Protein AF-A0A7S2SDA4-F1 (afdb_monomer_lite)

Radius of gyration: 23.05 Å; chains: 1; bounding box: 50×41×56 Å

Secondary structure (DSSP, 8-state):
-PPPHHHHHHHHHH-GGGG-TT---------TT-----HHHHHHHHHHHHHHHH------S--EEEEEE-TTSS-EEEEEETTS-EE---S------HHHHHHHHHHTTT-------EEEEEEEEE-S-GGGS-SS-EEETTTTEEEEEETTEEEEEEEEEEPPP---

Organism: NCBI:txid1034831

Structure (mmCIF, N/CA/C/O backbone):
data_AF-A0A7S2SDA4-F1
#
_entry.id   AF-A0A7S2SDA4-F1
#
loop_
_atom_site.group_PDB
_atom_site.id
_atom_site.type_symbol
_atom_site.label_atom_id
_atom_site.label_alt_id
_atom_site.label_comp_id
_atom_site.label_asym_id
_atom_site.label_entity_id
_atom_site.label_seq_id
_atom_site.pdbx_PDB_ins_code
_atom_site.Cartn_x
_atom_site.Cartn_y
_atom_site.Cartn_z
_atom_site.occupancy
_atom_site.B_iso_or_equiv
_atom_site.auth_seq_id
_atom_site.auth_comp_id
_atom_site.auth_asym_id
_atom_site.auth_atom_id
_atom_site.pdbx_PDB_model_num
ATOM 1 N N . GLN A 1 1 ? 22.922 -24.092 -13.585 1.00 48.91 1 GLN A N 1
ATOM 2 C CA . GLN A 1 1 ? 22.654 -24.362 -15.018 1.00 48.91 1 GLN A CA 1
ATOM 3 C C . GLN A 1 1 ? 23.006 -23.135 -15.857 1.00 48.91 1 GLN A C 1
ATOM 5 O O . GLN A 1 1 ? 22.884 -22.021 -15.361 1.00 48.91 1 GLN A O 1
ATOM 10 N N . LYS A 1 2 ? 23.527 -23.289 -17.079 1.00 51.72 2 LYS A N 1
ATOM 11 C CA . LYS A 1 2 ? 23.510 -22.207 -18.087 1.00 51.72 2 LYS A CA 1
ATOM 12 C C . LYS A 1 2 ? 22.110 -22.230 -18.718 1.00 51.72 2 LYS A C 1
ATOM 14 O O . LYS A 1 2 ? 21.647 -23.337 -18.982 1.00 51.72 2 LYS A O 1
ATOM 19 N N . ALA A 1 3 ? 21.435 -21.090 -18.887 1.00 62.09 3 ALA A N 1
ATOM 20 C CA . ALA A 1 3 ? 20.255 -21.065 -19.755 1.00 62.09 3 ALA A CA 1
ATOM 21 C C . ALA A 1 3 ? 20.654 -21.474 -21.172 1.00 62.09 3 ALA A C 1
ATOM 23 O O . ALA A 1 3 ? 21.810 -21.288 -21.564 1.00 62.09 3 ALA A O 1
ATOM 24 N N . SER A 1 4 ? 19.703 -22.041 -21.911 1.00 73.44 4 SER A N 1
ATOM 25 C CA . SER A 1 4 ? 19.867 -22.215 -23.350 1.00 73.44 4 SER A CA 1
ATOM 26 C C . SER A 1 4 ? 19.868 -20.850 -24.038 1.00 73.44 4 SER A C 1
ATOM 28 O O . SER A 1 4 ? 19.226 -19.909 -23.563 1.00 73.44 4 SER A O 1
ATOM 30 N N . ASP A 1 5 ? 20.565 -20.751 -25.169 1.00 76.81 5 ASP A N 1
ATOM 31 C CA . ASP A 1 5 ? 20.613 -19.525 -25.974 1.00 76.81 5 ASP A CA 1
ATOM 32 C C . ASP A 1 5 ? 19.195 -19.045 -26.361 1.00 76.81 5 ASP A C 1
ATOM 34 O O . ASP A 1 5 ? 18.926 -17.845 -26.372 1.00 76.81 5 ASP A O 1
ATOM 38 N N . ASP A 1 6 ? 18.243 -19.973 -26.527 1.00 80.88 6 ASP A N 1
ATOM 39 C CA . ASP A 1 6 ? 16.826 -19.681 -26.791 1.00 80.88 6 ASP A CA 1
ATOM 40 C C . ASP A 1 6 ? 16.141 -18.877 -25.669 1.00 80.88 6 ASP A C 1
ATOM 42 O O . ASP A 1 6 ? 15.309 -18.008 -25.933 1.00 80.88 6 ASP A O 1
ATOM 46 N N . GLN A 1 7 ? 16.475 -19.145 -24.401 1.00 81.06 7 GLN A N 1
ATOM 47 C CA . GLN A 1 7 ? 15.888 -18.430 -23.259 1.00 81.06 7 GLN A CA 1
ATOM 48 C C . GLN A 1 7 ? 16.435 -17.005 -23.137 1.00 81.06 7 GLN A C 1
ATOM 50 O O . GLN A 1 7 ? 15.707 -16.099 -22.733 1.00 81.06 7 GLN A O 1
ATOM 55 N N . VAL A 1 8 ? 17.708 -16.805 -23.487 1.00 85.00 8 VAL A N 1
ATOM 56 C CA . VAL A 1 8 ? 18.330 -15.475 -23.534 1.00 85.00 8 VAL A CA 1
ATOM 57 C C . VAL A 1 8 ? 17.717 -14.660 -24.668 1.00 85.00 8 VAL A C 1
ATOM 59 O O . VAL A 1 8 ? 17.283 -13.535 -24.432 1.00 85.00 8 VAL A O 1
ATOM 62 N N . GLN A 1 9 ? 17.574 -15.253 -25.856 1.00 87.38 9 GLN A N 1
ATOM 63 C CA . GLN A 1 9 ? 16.947 -14.585 -26.995 1.00 87.38 9 GLN A CA 1
ATOM 64 C C . GLN A 1 9 ? 15.504 -14.163 -26.687 1.00 87.38 9 GLN A C 1
ATOM 66 O O . GLN A 1 9 ? 15.113 -13.032 -26.969 1.00 87.38 9 GLN A O 1
ATOM 71 N N . LEU A 1 10 ? 14.722 -15.035 -26.042 1.00 87.50 10 LEU A N 1
ATOM 72 C CA . LEU A 1 10 ? 13.356 -14.703 -25.637 1.00 87.50 10 LEU A CA 1
ATOM 73 C C . LEU A 1 10 ? 13.315 -13.519 -24.658 1.00 87.50 10 LEU A C 1
ATOM 75 O O . LEU A 1 10 ? 12.439 -12.662 -24.771 1.00 87.50 10 LEU A O 1
ATOM 79 N N . ALA A 1 11 ? 14.251 -13.458 -23.708 1.00 89.00 11 ALA A N 1
ATOM 80 C CA . ALA A 1 11 ? 14.350 -12.348 -22.764 1.00 89.00 11 ALA A CA 1
ATOM 81 C C . ALA A 1 11 ? 14.687 -11.028 -23.474 1.00 89.00 11 ALA A C 1
ATOM 83 O O . ALA A 1 11 ? 14.035 -10.016 -23.232 1.00 89.00 11 ALA A O 1
ATOM 84 N N . GLU A 1 12 ? 15.651 -11.052 -24.392 1.00 90.25 12 GLU A N 1
ATOM 85 C CA . GLU A 1 12 ? 16.049 -9.901 -25.208 1.00 90.25 12 GLU A CA 1
ATOM 86 C C . GLU A 1 12 ? 14.935 -9.397 -26.135 1.00 90.25 12 GLU A C 1
ATOM 88 O O . GLU A 1 12 ? 14.829 -8.198 -26.399 1.00 90.25 12 GLU A O 1
ATOM 93 N N . ASP A 1 13 ? 14.089 -10.296 -26.635 1.00 90.75 13 ASP A N 1
ATOM 94 C CA . ASP A 1 13 ? 12.940 -9.931 -27.463 1.00 90.75 13 ASP A CA 1
ATOM 95 C C . ASP A 1 13 ? 11.823 -9.275 -26.646 1.00 90.75 13 ASP A C 1
ATOM 97 O O . ASP A 1 13 ? 11.108 -8.411 -27.158 1.00 90.75 13 ASP A O 1
ATOM 101 N N . LYS A 1 14 ? 11.679 -9.657 -25.371 1.00 90.25 14 LYS A N 1
ATOM 102 C CA . LYS A 1 14 ? 10.730 -9.039 -24.433 1.00 90.25 14 LYS A CA 1
ATOM 103 C C . LYS A 1 14 ? 11.242 -7.733 -23.845 1.00 90.25 14 LYS A C 1
ATOM 105 O O . LYS A 1 14 ? 10.442 -6.830 -23.611 1.00 90.25 14 LYS A O 1
ATOM 110 N N . GLU A 1 15 ? 12.545 -7.635 -23.626 1.00 91.12 15 GLU A N 1
ATOM 111 C CA . GLU A 1 15 ? 13.201 -6.456 -23.086 1.00 91.12 15 GLU A CA 1
ATOM 112 C C . GLU A 1 15 ? 14.488 -6.148 -23.875 1.00 91.12 15 GLU A C 1
ATOM 114 O O . GLU A 1 15 ? 15.566 -6.663 -23.557 1.00 91.12 15 GLU A O 1
ATOM 119 N N . PRO A 1 16 ? 14.409 -5.270 -24.894 1.00 89.81 16 PRO A N 1
ATOM 120 C CA . PRO A 1 16 ? 15.533 -4.974 -25.778 1.00 89.81 16 PRO A CA 1
ATOM 121 C C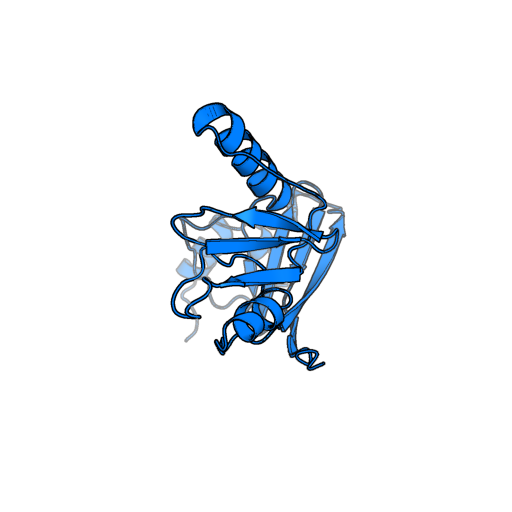 . PRO A 1 16 ? 16.781 -4.432 -25.080 1.00 89.81 16 PRO A C 1
ATOM 123 O O . PRO A 1 16 ? 17.876 -4.589 -25.622 1.00 89.81 16 PRO A O 1
ATOM 126 N N . VAL A 1 17 ? 16.656 -3.808 -23.898 1.00 88.81 17 VAL A N 1
ATOM 127 C CA . VAL A 1 17 ? 17.835 -3.305 -23.170 1.00 88.81 17 VAL A CA 1
ATOM 128 C C . VAL A 1 17 ? 18.751 -4.427 -22.678 1.00 88.81 17 VAL A C 1
ATOM 130 O O . VAL A 1 17 ? 19.921 -4.171 -22.406 1.00 88.81 17 VAL A O 1
ATOM 133 N N . LEU A 1 18 ? 18.261 -5.671 -22.616 1.00 89.44 18 LEU A N 1
ATOM 134 C CA . LEU A 1 18 ? 19.064 -6.838 -22.246 1.00 89.44 18 LEU A CA 1
ATOM 135 C C . LEU A 1 18 ? 20.042 -7.277 -23.345 1.00 89.44 18 LEU A C 1
ATOM 137 O O . LEU A 1 18 ? 20.986 -7.997 -23.042 1.00 89.44 18 LEU A O 1
ATOM 141 N N . ARG A 1 19 ? 19.875 -6.794 -24.587 1.00 87.88 19 ARG A N 1
ATOM 142 C CA . ARG A 1 19 ? 20.813 -7.043 -25.700 1.00 87.88 19 ARG A CA 1
ATOM 143 C C . ARG A 1 19 ? 22.157 -6.334 -25.528 1.00 87.88 19 ARG A C 1
ATOM 145 O O . ARG A 1 19 ? 23.085 -6.571 -26.307 1.00 87.88 19 ARG A O 1
ATOM 152 N N . ASP A 1 20 ? 22.261 -5.407 -24.572 1.00 82.38 20 ASP A N 1
ATOM 153 C CA . ASP A 1 20 ? 23.528 -4.754 -24.258 1.00 82.38 20 ASP A CA 1
ATOM 154 C C . ASP A 1 20 ? 24.532 -5.814 -23.788 1.00 82.38 20 ASP A C 1
ATOM 156 O O . ASP A 1 20 ? 24.403 -6.390 -22.712 1.00 82.38 20 ASP A O 1
ATOM 160 N N . ARG A 1 21 ? 25.561 -6.056 -24.605 1.00 69.31 21 ARG A N 1
ATOM 161 C CA . ARG A 1 21 ? 26.562 -7.109 -24.381 1.00 69.31 21 ARG A CA 1
ATOM 162 C C . ARG A 1 21 ? 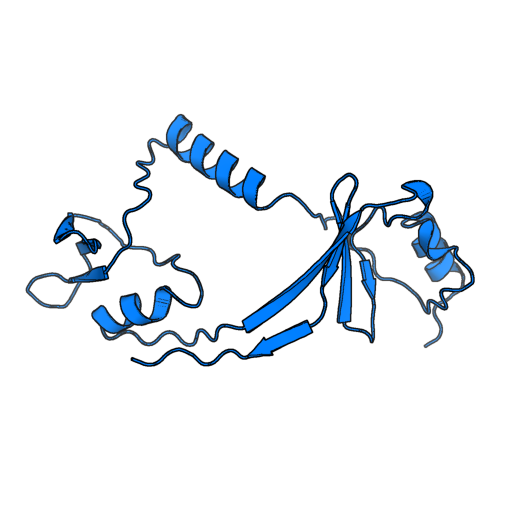27.408 -6.903 -23.125 1.00 69.31 21 ARG A C 1
ATOM 164 O O . ARG A 1 21 ? 28.167 -7.798 -22.762 1.00 69.31 21 ARG A O 1
ATOM 171 N N . GLN A 1 22 ? 27.317 -5.745 -22.469 1.00 79.00 22 GLN A N 1
ATOM 172 C CA . GLN A 1 22 ? 27.917 -5.545 -21.148 1.00 79.00 22 GLN A CA 1
ATOM 173 C C . GLN A 1 22 ? 27.149 -6.295 -20.045 1.00 79.00 22 GLN A C 1
ATOM 175 O O . GLN A 1 22 ? 27.717 -6.589 -18.990 1.00 79.00 22 GLN A O 1
ATOM 180 N N . LEU A 1 23 ? 25.880 -6.638 -20.285 1.00 76.56 23 LEU A N 1
ATOM 181 C CA . LEU A 1 23 ? 25.036 -7.408 -19.381 1.00 76.56 23 LEU A CA 1
ATOM 182 C C . LEU A 1 23 ? 25.222 -8.906 -19.648 1.00 76.56 23 LEU A C 1
ATOM 184 O O . LEU A 1 23 ? 24.796 -9.446 -20.663 1.00 76.56 23 LEU A O 1
ATOM 188 N N . HIS A 1 24 ? 25.846 -9.607 -18.705 1.00 81.62 24 HIS A N 1
ATOM 189 C CA . HIS A 1 24 ? 25.993 -11.060 -18.775 1.00 81.62 24 HIS A CA 1
ATOM 190 C C . HIS A 1 24 ? 24.806 -11.742 -18.091 1.00 81.62 24 HIS A C 1
ATOM 192 O O . HIS A 1 24 ? 24.902 -12.146 -16.929 1.00 81.62 24 HIS A O 1
ATOM 198 N N . ILE A 1 25 ? 23.679 -11.870 -18.794 1.00 85.69 25 ILE A N 1
ATOM 199 C CA . ILE A 1 25 ? 22.515 -12.583 -18.257 1.00 85.69 25 ILE A CA 1
ATOM 200 C C . ILE A 1 25 ? 22.647 -14.092 -18.457 1.00 85.69 25 ILE A C 1
ATOM 202 O O . ILE A 1 25 ? 23.247 -14.586 -19.411 1.00 85.69 25 ILE A O 1
ATOM 206 N N . ARG A 1 26 ? 22.079 -14.848 -17.519 1.00 87.56 26 ARG A N 1
ATOM 207 C CA . ARG A 1 26 ? 22.072 -16.316 -17.539 1.00 87.56 26 ARG A CA 1
ATOM 208 C C . ARG A 1 26 ? 20.699 -16.892 -17.838 1.00 87.56 26 ARG A C 1
ATOM 210 O O . ARG A 1 26 ? 20.561 -18.095 -17.675 1.00 87.56 26 ARG A O 1
ATOM 217 N N . GLY A 1 27 ? 19.741 -16.053 -18.225 1.00 87.75 27 GLY A N 1
ATOM 218 C CA . GLY A 1 27 ? 18.317 -16.343 -18.374 1.00 87.75 27 GLY A CA 1
ATOM 219 C C . GLY A 1 27 ? 17.470 -15.234 -17.741 1.00 87.75 27 GLY A C 1
ATOM 220 O O . GLY A 1 27 ? 18.011 -14.362 -17.057 1.00 87.75 27 GLY A O 1
ATOM 221 N N . ALA A 1 28 ? 16.159 -15.274 -17.968 1.00 89.50 28 ALA A N 1
ATOM 222 C CA . ALA A 1 28 ? 15.189 -14.399 -17.319 1.00 89.50 28 ALA A CA 1
ATOM 223 C C . ALA A 1 28 ? 13.855 -15.131 -17.127 1.00 89.50 28 ALA A C 1
ATOM 225 O O . ALA A 1 28 ? 13.518 -16.037 -17.891 1.00 89.50 28 ALA A O 1
ATOM 226 N N . GLU A 1 29 ? 13.091 -14.702 -16.129 1.00 90.00 29 GLU A N 1
ATOM 227 C CA . GLU A 1 29 ? 11.700 -15.102 -15.934 1.00 90.00 29 GLU A CA 1
ATOM 228 C C . GLU A 1 29 ? 10.799 -13.934 -16.326 1.00 90.00 29 GLU A C 1
ATOM 230 O O . GLU A 1 29 ? 11.065 -12.787 -15.967 1.00 90.00 29 GLU A O 1
ATOM 235 N N . TRP A 1 30 ? 9.738 -14.214 -17.084 1.00 89.50 30 TRP A N 1
ATOM 236 C CA . TRP A 1 30 ? 8.808 -13.187 -17.539 1.00 89.50 30 TRP A CA 1
ATOM 237 C C . TRP A 1 30 ? 7.393 -13.474 -17.044 1.00 89.50 30 TRP A C 1
ATOM 239 O O . TRP A 1 30 ? 6.755 -14.447 -17.452 1.00 89.50 30 TRP A O 1
ATOM 249 N N . ALA A 1 31 ? 6.888 -12.587 -16.189 1.00 89.69 31 ALA A N 1
ATOM 250 C CA . ALA A 1 31 ? 5.515 -12.607 -15.711 1.00 89.69 31 ALA A CA 1
ATOM 251 C C . ALA A 1 31 ? 4.633 -11.738 -16.621 1.00 89.69 31 ALA A C 1
ATOM 253 O O . ALA A 1 31 ? 4.571 -10.522 -16.484 1.00 89.69 31 ALA A O 1
ATOM 254 N N . SER A 1 32 ? 3.929 -12.372 -17.563 1.00 87.69 32 SER A N 1
ATOM 255 C CA . SER A 1 32 ? 3.115 -11.674 -18.579 1.00 87.69 32 SER A CA 1
ATOM 256 C C . SER A 1 32 ? 1.943 -10.843 -18.034 1.00 87.69 32 SER A C 1
ATOM 258 O O . SER A 1 32 ? 1.408 -10.008 -18.757 1.00 87.69 32 SER A O 1
ATOM 260 N N . VAL A 1 33 ? 1.544 -11.077 -16.782 1.00 87.81 33 VAL A N 1
ATOM 261 C CA . VAL A 1 33 ? 0.444 -10.376 -16.099 1.00 87.81 33 VAL A CA 1
ATOM 262 C C . VAL A 1 33 ? 0.930 -9.330 -15.096 1.00 87.81 33 VAL A C 1
ATOM 264 O O . VAL A 1 33 ? 0.107 -8.712 -14.423 1.00 87.81 33 VAL A O 1
ATOM 267 N N . ASP A 1 34 ? 2.246 -9.155 -14.964 1.00 85.94 34 ASP A N 1
ATOM 268 C CA . ASP A 1 34 ? 2.815 -8.165 -14.057 1.00 85.94 34 ASP A CA 1
ATOM 269 C C . ASP A 1 34 ? 2.737 -6.751 -14.653 1.00 85.94 34 ASP A C 1
ATOM 271 O O . ASP A 1 34 ? 2.630 -6.555 -15.867 1.00 85.94 34 ASP A O 1
ATOM 275 N N . GLY A 1 35 ? 2.769 -5.746 -13.786 1.00 81.38 35 GLY A N 1
ATOM 276 C CA . GLY A 1 35 ? 2.647 -4.354 -14.175 1.00 81.38 35 GLY A CA 1
ATOM 277 C C . GLY A 1 35 ? 3.104 -3.401 -13.082 1.00 81.38 35 GLY A C 1
ATOM 278 O O . GLY A 1 35 ? 3.257 -3.749 -11.917 1.00 81.38 35 GLY A O 1
ATOM 279 N N . HIS A 1 36 ? 3.299 -2.148 -13.466 1.00 84.69 36 HIS A N 1
ATOM 280 C CA . HIS A 1 36 ? 3.628 -1.067 -12.547 1.00 84.69 36 HIS A CA 1
ATOM 281 C C . HIS A 1 36 ? 2.758 0.146 -12.851 1.00 84.69 36 HIS A C 1
ATOM 283 O O . HIS A 1 36 ? 2.201 0.285 -13.939 1.00 84.69 36 HIS A O 1
ATOM 289 N N . GLY A 1 37 ? 2.640 1.044 -11.881 1.00 83.62 37 GLY A N 1
ATOM 290 C CA . GLY A 1 37 ? 1.833 2.240 -12.040 1.00 83.62 37 GLY A CA 1
ATOM 291 C C . GLY A 1 37 ? 2.140 3.298 -10.998 1.00 83.62 37 GLY A C 1
ATOM 292 O O . GLY A 1 37 ? 2.957 3.113 -10.094 1.00 83.62 37 GLY A O 1
ATOM 293 N N . ASP A 1 38 ? 1.463 4.431 -11.136 1.00 85.19 38 ASP A N 1
ATOM 294 C CA . ASP A 1 38 ? 1.525 5.507 -10.159 1.00 85.19 38 ASP A CA 1
ATOM 295 C C . ASP A 1 38 ? 0.570 5.205 -8.992 1.00 85.19 38 ASP A C 1
ATOM 297 O O . ASP A 1 38 ? -0.650 5.362 -9.099 1.00 85.19 38 ASP A O 1
ATOM 301 N N . CYS A 1 39 ? 1.134 4.790 -7.854 1.00 89.94 39 CYS A N 1
ATOM 302 C CA . CYS A 1 39 ? 0.368 4.479 -6.645 1.00 89.94 39 CYS A CA 1
ATOM 303 C C . CYS A 1 39 ? -0.451 5.675 -6.131 1.00 89.94 39 CYS A C 1
ATOM 305 O O . CYS A 1 39 ? -1.536 5.485 -5.578 1.00 89.94 39 CYS A O 1
ATOM 307 N N . ARG A 1 40 ? 0.040 6.912 -6.305 1.00 91.00 40 ARG A N 1
ATOM 308 C CA . ARG A 1 40 ? -0.678 8.124 -5.885 1.00 91.00 40 ARG A CA 1
ATOM 309 C C . ARG A 1 40 ? -1.885 8.356 -6.781 1.00 91.00 40 ARG A C 1
ATOM 311 O O . ARG A 1 40 ? -2.967 8.638 -6.261 1.00 91.00 40 ARG A O 1
ATOM 318 N N . ALA A 1 41 ? -1.711 8.241 -8.096 1.00 92.12 41 ALA A N 1
ATOM 319 C CA . ALA A 1 41 ? -2.819 8.353 -9.037 1.00 92.12 41 ALA A CA 1
ATOM 320 C C . ALA A 1 41 ? -3.875 7.277 -8.748 1.00 92.12 41 ALA A C 1
ATOM 322 O O . ALA A 1 41 ? -5.045 7.610 -8.573 1.00 92.12 41 ALA A O 1
ATOM 323 N N . PHE A 1 42 ? -3.450 6.019 -8.572 1.00 95.06 42 PHE A N 1
ATOM 324 C CA . PHE A 1 42 ? -4.338 4.912 -8.216 1.00 95.06 42 PHE A CA 1
ATOM 325 C C . PHE A 1 42 ? -5.158 5.207 -6.952 1.00 95.06 42 PHE A C 1
ATOM 327 O O . PHE A 1 42 ? -6.386 5.178 -7.000 1.00 95.06 42 PHE A O 1
ATOM 334 N N . ALA A 1 43 ? -4.506 5.558 -5.837 1.00 96.19 43 ALA A N 1
ATOM 335 C CA . ALA A 1 43 ? -5.195 5.826 -4.573 1.00 96.19 43 ALA A CA 1
ATOM 336 C C . ALA A 1 43 ? -6.148 7.032 -4.665 1.00 96.19 43 ALA A C 1
ATOM 338 O O . ALA A 1 43 ? -7.241 7.013 -4.097 1.00 96.19 43 ALA A O 1
ATOM 339 N N . THR A 1 44 ? -5.761 8.073 -5.409 1.00 96.25 44 THR A N 1
ATOM 340 C CA . THR A 1 44 ? -6.587 9.275 -5.596 1.00 96.25 44 THR A CA 1
ATOM 341 C C . THR A 1 44 ? -7.831 8.969 -6.427 1.00 96.25 44 THR A C 1
ATOM 343 O O . THR A 1 44 ? -8.9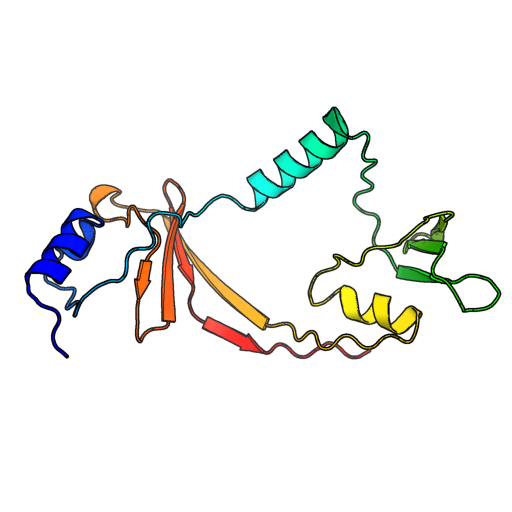33 9.348 -6.030 1.00 96.25 44 THR A O 1
ATOM 346 N N . CYS A 1 45 ? -7.676 8.246 -7.540 1.00 97.38 45 CYS A N 1
ATOM 347 C CA . CYS A 1 45 ? -8.787 7.828 -8.391 1.00 97.38 45 CYS A CA 1
ATOM 348 C C . CYS A 1 45 ? -9.710 6.836 -7.679 1.00 97.38 45 CYS A C 1
ATOM 350 O O . CYS A 1 45 ? -10.927 6.958 -7.793 1.00 97.38 45 CYS A O 1
ATOM 352 N N . LEU A 1 46 ? -9.155 5.895 -6.908 1.00 97.50 46 LEU A N 1
ATOM 353 C CA . LEU A 1 46 ? -9.941 4.964 -6.103 1.00 97.50 46 LEU A CA 1
ATOM 354 C C . LEU A 1 46 ? -10.796 5.715 -5.079 1.00 97.50 46 LEU A C 1
ATOM 356 O O . LEU A 1 46 ? -11.999 5.486 -5.008 1.00 97.50 46 LEU A O 1
ATOM 360 N N . ARG A 1 47 ? -10.203 6.656 -4.332 1.00 97.06 47 ARG A N 1
ATOM 361 C CA . ARG A 1 47 ? -10.943 7.488 -3.375 1.00 97.06 47 ARG A CA 1
ATOM 362 C C . ARG A 1 47 ? -12.077 8.258 -4.054 1.00 97.06 47 ARG A C 1
ATOM 364 O O . ARG A 1 47 ? -13.185 8.256 -3.534 1.00 97.06 47 ARG A O 1
ATOM 371 N N . ALA A 1 48 ? -11.815 8.882 -5.203 1.00 97.06 48 ALA A N 1
ATOM 372 C CA . ALA A 1 48 ? -12.842 9.596 -5.962 1.00 97.06 48 ALA A CA 1
ATOM 373 C C . ALA A 1 48 ? -13.980 8.657 -6.396 1.00 97.06 48 ALA A C 1
ATOM 375 O O . ALA A 1 48 ? -15.142 8.939 -6.132 1.00 97.06 48 ALA A O 1
ATOM 376 N N . ALA A 1 49 ? -13.656 7.485 -6.950 1.00 98.00 49 ALA A N 1
ATOM 377 C CA . ALA A 1 49 ? -14.657 6.503 -7.360 1.00 98.00 49 ALA A CA 1
ATOM 378 C C . ALA A 1 49 ? -15.511 5.987 -6.187 1.00 98.00 49 ALA A C 1
ATOM 380 O O . ALA A 1 49 ? -16.705 5.753 -6.362 1.00 98.00 49 ALA A O 1
ATOM 381 N N . LEU A 1 50 ? -14.918 5.818 -5.000 1.00 97.94 50 LEU A N 1
ATOM 382 C CA . LEU A 1 50 ? -15.630 5.431 -3.778 1.00 97.94 50 LEU A CA 1
ATOM 383 C C . LEU A 1 50 ? -16.641 6.495 -3.333 1.00 97.94 50 LEU A C 1
ATOM 385 O O . LEU A 1 50 ? -17.768 6.154 -2.977 1.00 97.94 50 LEU A O 1
ATOM 389 N N . VAL A 1 51 ? -16.264 7.772 -3.400 1.00 97.44 51 VAL A N 1
ATOM 390 C CA . VAL A 1 51 ? -17.172 8.889 -3.102 1.00 97.44 51 VAL A CA 1
ATOM 391 C C . VAL A 1 51 ? -18.292 8.949 -4.143 1.00 97.44 51 VAL A C 1
ATOM 393 O O . VAL A 1 51 ? -19.464 8.896 -3.781 1.00 97.44 51 VAL A O 1
ATOM 396 N N . ASP A 1 52 ? -17.937 8.976 -5.429 1.00 97.44 52 ASP A N 1
ATOM 397 C CA . ASP A 1 52 ? -18.875 9.236 -6.527 1.00 97.44 52 ASP A CA 1
ATOM 398 C C . ASP A 1 52 ? -19.879 8.099 -6.756 1.00 97.44 52 ASP A C 1
ATOM 400 O O . ASP A 1 52 ? -20.998 8.338 -7.205 1.00 97.44 52 ASP A O 1
ATOM 404 N N . ARG A 1 53 ? -19.472 6.845 -6.511 1.00 98.00 53 ARG A N 1
ATOM 405 C CA . ARG A 1 53 ? -20.258 5.657 -6.896 1.00 98.00 53 ARG A CA 1
ATOM 406 C C . ARG A 1 53 ? -20.766 4.837 -5.720 1.00 98.00 53 ARG A C 1
ATOM 408 O O . ARG A 1 53 ? -21.694 4.055 -5.901 1.00 98.00 53 ARG A O 1
ATOM 415 N N . TYR A 1 54 ? -20.153 4.978 -4.547 1.00 97.44 54 TYR A N 1
ATOM 416 C CA . TYR A 1 54 ? -20.422 4.113 -3.396 1.00 97.44 54 TYR A CA 1
ATOM 417 C C . TYR A 1 54 ? -20.782 4.890 -2.124 1.00 97.44 54 TYR A C 1
ATOM 419 O O . TYR A 1 54 ? -20.844 4.292 -1.053 1.00 97.44 54 TYR A O 1
ATOM 427 N N . ASN A 1 55 ? -21.053 6.198 -2.233 1.00 96.50 55 ASN A N 1
ATOM 428 C CA . ASN A 1 55 ? -21.457 7.065 -1.119 1.00 96.50 55 ASN A CA 1
ATOM 429 C C . ASN A 1 55 ? -20.491 7.016 0.078 1.00 96.50 55 ASN A C 1
ATOM 431 O O . ASN A 1 55 ? -20.903 7.142 1.232 1.00 96.50 55 ASN A O 1
ATOM 435 N N . VAL A 1 56 ? -19.198 6.807 -0.180 1.00 97.38 56 VAL A N 1
ATOM 436 C CA . VAL A 1 56 ? -18.189 6.788 0.880 1.00 97.38 56 VAL A CA 1
ATOM 437 C C . VAL A 1 56 ? -17.918 8.213 1.348 1.00 97.38 56 VAL A C 1
ATOM 439 O O . VAL A 1 56 ? -17.474 9.058 0.574 1.00 97.38 56 VAL A O 1
ATOM 442 N N . THR A 1 57 ? -18.112 8.471 2.639 1.00 95.38 57 THR A N 1
ATOM 443 C CA . THR A 1 57 ? -17.670 9.718 3.271 1.00 95.38 57 THR A CA 1
ATOM 444 C C . THR A 1 57 ? -16.179 9.638 3.567 1.00 95.38 57 THR A C 1
ATOM 446 O O . THR A 1 57 ? -15.720 8.734 4.264 1.00 95.38 57 THR A O 1
ATOM 449 N N . THR A 1 58 ? -15.409 10.604 3.070 1.00 94.75 58 THR A N 1
ATOM 450 C CA . THR A 1 58 ? -13.972 10.695 3.353 1.00 94.75 58 THR A CA 1
ATOM 451 C C . THR A 1 58 ? -13.684 11.864 4.277 1.00 94.75 58 THR A C 1
ATOM 453 O O . THR A 1 58 ? -14.001 13.003 3.936 1.00 94.75 58 THR A O 1
ATOM 456 N N . LEU A 1 59 ? -13.020 11.596 5.398 1.00 94.19 59 LEU A N 1
ATOM 457 C CA . LEU A 1 59 ? -12.526 12.617 6.313 1.00 94.19 59 LEU A CA 1
ATOM 458 C C . LEU A 1 59 ? -10.990 12.600 6.300 1.00 94.19 59 LEU A C 1
ATOM 460 O O . LEU A 1 59 ? -10.365 11.640 6.742 1.00 94.19 59 LEU A O 1
ATOM 464 N N . THR A 1 60 ? -10.377 13.642 5.741 1.00 94.31 60 THR A N 1
ATOM 465 C CA . THR A 1 60 ? -8.913 13.796 5.659 1.00 94.31 60 THR A CA 1
ATOM 466 C C . THR A 1 60 ? -8.408 14.794 6.695 1.00 94.31 60 THR A C 1
ATOM 468 O O . THR A 1 60 ? -9.158 15.669 7.117 1.00 94.31 60 THR A O 1
ATOM 471 N N . GLY A 1 61 ? -7.131 14.703 7.084 1.00 94.75 61 GLY A N 1
ATOM 472 C CA . GLY A 1 61 ? -6.574 15.583 8.124 1.00 94.75 61 GLY A CA 1
ATOM 473 C C . GLY A 1 61 ? -7.210 15.348 9.498 1.00 94.75 61 GLY A C 1
ATOM 474 O O . GLY A 1 61 ? -7.3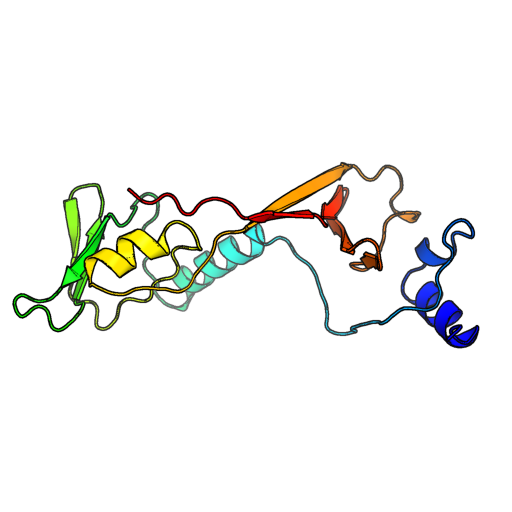15 16.265 10.301 1.00 94.75 61 GLY A O 1
ATOM 475 N N . SER A 1 62 ? -7.702 14.132 9.731 1.00 96.06 62 SER A N 1
ATOM 476 C CA . SER A 1 62 ? -8.368 13.707 10.962 1.00 96.06 62 SER A CA 1
ATOM 477 C C . SER A 1 62 ? -7.698 12.434 11.473 1.00 96.06 62 SER A C 1
ATOM 479 O O . SER A 1 62 ? -8.228 11.342 11.267 1.00 96.06 62 SER A O 1
ATOM 481 N N . PRO A 1 63 ? -6.482 12.550 12.033 1.00 96.00 63 PRO A N 1
ATOM 482 C CA . PRO A 1 63 ? -5.791 11.412 12.621 1.00 96.00 63 PRO A CA 1
ATOM 483 C C . PRO A 1 63 ? -6.630 10.805 13.750 1.00 96.00 63 PRO A C 1
ATOM 485 O O . PRO A 1 63 ? -7.248 11.515 14.548 1.00 96.00 63 PRO A O 1
ATOM 488 N N . VAL A 1 64 ? -6.679 9.474 13.770 1.00 96.62 64 VAL A N 1
ATOM 489 C CA . VAL A 1 64 ? -7.342 8.704 14.822 1.00 96.62 64 VAL A CA 1
ATOM 490 C C . VAL A 1 64 ? -6.365 8.555 15.980 1.00 96.62 64 VAL A C 1
ATOM 492 O O . VAL A 1 64 ? -5.273 8.030 15.788 1.00 96.62 64 VAL A O 1
ATOM 495 N N . GLU A 1 65 ? -6.781 8.977 17.169 1.00 95.81 65 GLU A N 1
ATOM 496 C CA . GLU A 1 65 ? -6.010 8.838 18.405 1.00 95.81 65 GLU A CA 1
ATOM 497 C C . GLU A 1 65 ? -6.157 7.424 18.979 1.00 95.81 65 GLU A C 1
ATOM 499 O O . GLU A 1 65 ? -5.179 6.778 19.350 1.00 95.81 65 GLU A O 1
ATOM 504 N N . ARG A 1 66 ? -7.395 6.915 19.039 1.00 96.00 66 ARG A N 1
ATOM 505 C CA . ARG A 1 66 ? -7.697 5.590 19.595 1.00 96.00 66 ARG A CA 1
ATOM 506 C C . ARG A 1 66 ? -9.008 5.015 19.080 1.00 96.00 66 ARG A C 1
ATOM 508 O O . ARG A 1 66 ? -9.897 5.739 18.628 1.00 96.00 66 ARG A O 1
ATOM 515 N N . LEU A 1 67 ? -9.162 3.704 19.229 1.00 96.62 67 LEU A N 1
ATOM 516 C CA . LEU A 1 67 ? -10.446 3.040 19.035 1.00 96.62 67 LEU A CA 1
ATOM 517 C C . LEU A 1 67 ? -11.385 3.304 20.222 1.00 96.62 67 LEU A C 1
ATOM 519 O O . LEU A 1 67 ? -10.956 3.444 21.374 1.00 96.62 67 LEU A O 1
ATOM 523 N N . LEU A 1 68 ? -12.681 3.379 19.930 1.00 95.81 68 LEU A N 1
ATOM 524 C CA . LEU A 1 68 ? -13.738 3.534 20.923 1.00 95.81 68 LEU A CA 1
ATOM 525 C C . LEU A 1 68 ? -14.343 2.167 21.241 1.00 95.81 68 LEU A C 1
ATOM 527 O O . LEU A 1 68 ? -14.965 1.558 20.373 1.00 95.81 68 LEU A O 1
ATOM 531 N N . MET A 1 69 ? -14.181 1.714 22.483 1.00 94.44 69 MET A N 1
ATOM 532 C CA . MET A 1 69 ? -14.867 0.532 23.009 1.00 94.44 69 MET A CA 1
ATOM 533 C C . MET A 1 69 ? -16.237 0.905 23.577 1.00 94.44 69 MET A C 1
ATOM 535 O O . MET A 1 69 ? -16.451 2.038 24.014 1.00 94.44 69 MET A O 1
ATOM 539 N N . ASP A 1 70 ? -17.143 -0.063 23.597 1.00 92.69 70 ASP A N 1
ATOM 540 C CA . ASP A 1 70 ? -18.391 0.010 24.343 1.00 92.69 70 ASP A CA 1
ATOM 541 C C . ASP A 1 70 ? -18.147 0.122 25.863 1.00 92.69 70 ASP A C 1
ATOM 543 O O . ASP A 1 70 ? -17.056 -0.192 26.349 1.00 92.69 70 ASP A O 1
ATOM 547 N N . PRO A 1 71 ? -19.153 0.549 26.652 1.00 90.25 71 PRO A N 1
ATOM 548 C CA . PRO A 1 71 ? -19.010 0.660 28.105 1.00 90.25 71 PRO A CA 1
ATOM 549 C C . PRO A 1 71 ? -18.642 -0.658 28.802 1.00 90.25 71 PRO A C 1
ATOM 551 O O . PRO A 1 71 ? -18.059 -0.636 29.882 1.00 90.25 71 PRO A O 1
ATOM 554 N N . GLU A 1 72 ? -18.978 -1.801 28.195 1.00 92.44 72 GLU A N 1
ATOM 555 C CA . GLU A 1 72 ? -18.645 -3.131 28.713 1.00 92.44 72 GLU A CA 1
ATOM 556 C C . GLU A 1 72 ? -17.228 -3.598 28.333 1.00 92.44 72 GLU A C 1
ATOM 558 O O . GLU A 1 72 ? -16.771 -4.620 28.848 1.00 92.44 72 GLU A O 1
ATOM 563 N N . GLY A 1 73 ? -16.527 -2.883 27.446 1.00 90.25 73 GLY A N 1
ATOM 564 C CA . GLY A 1 73 ? -15.189 -3.235 26.968 1.00 90.25 73 GLY A CA 1
ATOM 565 C C . GLY A 1 73 ? -15.137 -4.483 26.076 1.00 90.25 73 GLY A C 1
ATOM 566 O O . GLY A 1 73 ? -14.082 -5.102 25.956 1.00 90.25 73 GLY A O 1
ATOM 567 N N . LYS A 1 74 ? -16.253 -4.877 25.461 1.00 90.44 74 LYS A N 1
ATOM 568 C CA . LYS A 1 74 ? -16.407 -6.081 24.635 1.00 90.44 74 LYS A CA 1
ATOM 569 C C . LYS A 1 74 ? -16.350 -5.812 23.137 1.00 90.44 74 LYS A C 1
ATOM 571 O O . LYS A 1 74 ? -16.002 -6.724 22.389 1.00 90.44 74 LYS A O 1
ATOM 576 N N . GLN A 1 75 ? -16.722 -4.616 22.679 1.00 92.69 75 GLN A N 1
ATOM 577 C CA . GLN A 1 75 ? -16.847 -4.325 21.246 1.00 92.69 75 GLN A CA 1
ATOM 578 C C . GLN A 1 75 ? -16.327 -2.938 20.878 1.00 92.69 75 GLN A C 1
ATOM 580 O O . GLN A 1 75 ? -16.559 -1.966 21.590 1.00 92.69 75 GLN A O 1
ATOM 585 N N . VAL A 1 76 ? -15.674 -2.839 19.717 1.00 95.12 76 VAL A N 1
ATOM 586 C CA . VAL A 1 76 ? -15.324 -1.551 19.107 1.00 95.12 76 VAL A CA 1
ATOM 587 C C . VAL A 1 76 ? -16.571 -0.961 18.454 1.00 95.12 76 VAL A C 1
ATOM 589 O O . VAL A 1 76 ? -17.213 -1.621 17.643 1.00 95.12 76 VAL A O 1
ATOM 592 N N . GLN A 1 77 ? -16.886 0.290 18.775 1.00 95.69 77 GLN A N 1
ATOM 593 C CA . GLN A 1 77 ? -18.067 1.006 18.280 1.00 95.69 77 GLN A CA 1
ATOM 594 C C . GLN A 1 77 ? -17.718 2.210 17.397 1.00 95.69 77 GLN A C 1
ATOM 596 O O . GLN A 1 77 ? -18.611 2.892 16.891 1.00 95.69 77 GLN A O 1
ATOM 601 N N . GLY A 1 78 ? -16.428 2.518 17.246 1.00 96.75 78 GLY A N 1
ATOM 602 C CA . GLY A 1 78 ? -15.983 3.700 16.522 1.00 96.75 78 GLY A CA 1
ATOM 603 C C . GLY A 1 78 ? -14.547 4.104 16.825 1.00 96.75 78 GLY A C 1
ATOM 604 O O . GLY A 1 78 ? -13.724 3.281 17.236 1.00 96.75 78 GLY A O 1
ATOM 605 N N . VAL A 1 79 ? -14.257 5.388 16.636 1.00 97.44 79 VAL A N 1
ATOM 606 C CA . VAL A 1 79 ? -12.934 5.986 16.821 1.00 97.44 79 VAL A CA 1
ATOM 607 C C . VAL A 1 79 ? -13.017 7.355 17.493 1.00 97.44 79 VAL A C 1
ATOM 609 O O . VAL A 1 79 ? -14.006 8.079 17.361 1.00 97.44 79 VAL A O 1
ATOM 612 N N . VAL A 1 80 ? -11.951 7.716 18.202 1.00 97.19 80 VAL A N 1
ATOM 613 C CA . VAL A 1 80 ? -11.726 9.065 18.728 1.00 97.19 80 VAL A CA 1
ATOM 614 C C . VAL A 1 80 ? -10.595 9.696 17.929 1.00 97.19 80 VAL A C 1
ATOM 616 O O . VAL A 1 80 ? -9.543 9.081 17.748 1.00 97.19 80 VAL A O 1
ATOM 619 N N . LEU A 1 81 ? -10.831 10.896 17.413 1.00 97.19 81 LEU A N 1
ATOM 620 C CA . LEU A 1 81 ? -9.860 11.678 16.655 1.00 97.19 81 LEU A CA 1
ATOM 621 C C . LEU A 1 81 ? -9.033 12.558 17.599 1.00 97.19 81 LEU A C 1
ATOM 623 O O . LEU A 1 81 ? -9.537 12.966 18.642 1.00 97.19 81 LEU A O 1
ATOM 627 N N . GLU A 1 82 ? -7.813 12.928 17.202 1.00 96.25 82 GLU A N 1
ATOM 628 C CA . GLU A 1 82 ? -6.901 13.737 18.043 1.00 96.25 82 GLU A CA 1
ATOM 629 C C . GLU A 1 82 ? -7.464 15.117 18.435 1.00 96.25 82 GLU A C 1
ATOM 631 O O . GLU A 1 82 ? -7.036 15.727 19.410 1.00 96.25 82 GLU A O 1
ATOM 636 N N . ASN A 1 83 ? -8.446 15.634 17.691 1.00 95.94 83 ASN A N 1
ATOM 637 C CA . ASN A 1 83 ? -9.134 16.887 18.019 1.00 95.94 83 ASN A CA 1
ATOM 638 C C . ASN A 1 83 ? -10.312 16.705 18.999 1.00 95.94 83 ASN A C 1
ATOM 640 O O . ASN A 1 83 ? -11.109 17.627 19.174 1.00 95.94 83 ASN A O 1
ATOM 644 N N . GLY A 1 84 ? -10.468 15.516 19.587 1.00 95.38 84 GLY A N 1
ATOM 645 C CA . GLY A 1 84 ? -11.547 15.163 20.509 1.00 95.38 84 GLY A CA 1
ATOM 646 C C . GLY A 1 84 ? -12.879 14.807 19.841 1.00 95.38 84 GLY A C 1
ATOM 647 O O . GLY A 1 84 ? -13.826 14.443 20.538 1.00 95.38 84 GLY A O 1
ATOM 648 N N . ARG A 1 85 ? -12.990 14.884 18.507 1.00 96.38 85 ARG A N 1
ATOM 649 C CA . ARG A 1 85 ? -14.193 14.445 17.786 1.00 96.38 85 ARG A CA 1
ATOM 650 C C . ARG A 1 85 ? -14.338 12.927 17.883 1.00 96.38 85 ARG A C 1
ATOM 652 O O . ARG A 1 85 ? -13.374 12.185 17.713 1.00 96.38 85 ARG A O 1
ATOM 659 N N . ILE A 1 86 ? -15.567 12.475 18.111 1.00 96.50 86 ILE A N 1
ATOM 660 C CA . ILE A 1 86 ? -15.910 11.057 18.217 1.00 96.50 86 ILE A CA 1
ATOM 661 C C . ILE A 1 86 ? -16.738 10.658 16.998 1.00 96.50 86 ILE A C 1
ATOM 663 O O . ILE A 1 86 ? -17.794 11.235 16.753 1.00 96.50 86 ILE A O 1
ATOM 667 N N . GLU A 1 87 ? -16.272 9.644 16.273 1.00 95.62 87 GLU A N 1
ATOM 668 C CA . GLU A 1 87 ? -17.043 8.951 15.239 1.00 95.62 87 GLU A CA 1
ATOM 669 C C . GLU A 1 87 ? -17.504 7.612 15.815 1.00 95.62 87 GLU A C 1
ATOM 671 O O . GLU A 1 87 ? -16.694 6.705 15.997 1.00 95.62 87 GLU A O 1
ATOM 676 N N . SER A 1 88 ? -18.787 7.496 16.152 1.00 92.44 88 SER A N 1
ATOM 677 C CA . SER A 1 88 ? -19.369 6.321 16.813 1.00 92.44 88 SER A CA 1
ATOM 678 C C . SER A 1 88 ? -20.421 5.628 15.941 1.00 92.44 88 SER A C 1
ATOM 680 O O . SER A 1 88 ? -20.720 6.063 14.831 1.00 92.44 88 SER A O 1
ATOM 682 N N . SER A 1 89 ? -21.021 4.555 16.465 1.00 90.50 89 SER A N 1
ATOM 683 C CA . SER A 1 89 ? -22.077 3.771 15.802 1.00 90.50 89 SER A CA 1
ATOM 684 C C . SER A 1 89 ? -21.612 3.024 14.545 1.00 90.50 89 SER A C 1
ATOM 686 O O . SER A 1 89 ? -22.415 2.706 13.668 1.00 90.50 89 SER A O 1
ATOM 688 N N . ALA A 1 90 ? -20.317 2.720 14.450 1.00 91.94 90 ALA A N 1
ATOM 689 C CA . ALA A 1 90 ? -19.795 1.876 13.388 1.00 91.94 90 ALA A CA 1
ATOM 690 C C . ALA A 1 90 ? -20.148 0.407 13.667 1.00 91.94 90 ALA A C 1
ATOM 692 O O . ALA A 1 90 ? -19.868 -0.104 14.749 1.00 91.94 90 ALA A O 1
ATOM 693 N N . ALA A 1 91 ? -20.717 -0.292 12.680 1.00 92.56 91 ALA A N 1
ATOM 694 C CA . ALA A 1 91 ? -20.958 -1.737 12.780 1.00 92.56 91 ALA A CA 1
ATOM 695 C C . ALA A 1 91 ? -19.646 -2.545 12.821 1.00 92.56 91 ALA A C 1
ATOM 697 O O . ALA A 1 91 ? -19.603 -3.645 13.364 1.00 92.56 91 ALA A O 1
ATOM 698 N N . ALA A 1 92 ? -18.582 -2.000 12.228 1.00 92.88 92 ALA A N 1
ATOM 699 C CA . ALA A 1 92 ? -17.234 -2.538 12.280 1.00 92.88 92 ALA A CA 1
ATOM 700 C C . ALA A 1 92 ? -16.212 -1.416 12.064 1.00 92.88 92 ALA A C 1
ATOM 702 O O . ALA A 1 92 ? -16.490 -0.436 11.369 1.00 92.88 92 ALA A O 1
ATOM 703 N N . VAL A 1 93 ? -15.009 -1.596 12.609 1.00 95.00 93 VAL A N 1
ATOM 704 C CA . VAL A 1 93 ? -13.848 -0.741 12.338 1.00 95.00 93 VAL A CA 1
ATOM 705 C C . VAL A 1 93 ? -12.756 -1.589 11.699 1.00 95.00 93 VAL A C 1
ATOM 707 O O . VAL A 1 93 ? -12.375 -2.627 12.236 1.00 95.00 93 VAL A O 1
ATOM 710 N N . VAL A 1 94 ? -12.249 -1.144 10.549 1.00 95.25 94 VAL A N 1
ATOM 711 C CA . VAL A 1 94 ? -11.161 -1.812 9.823 1.00 95.25 94 VAL A CA 1
ATOM 712 C C . VAL A 1 94 ? -9.899 -0.966 9.938 1.00 95.25 94 VAL A C 1
ATOM 714 O O . VAL A 1 94 ? -9.873 0.192 9.523 1.00 95.25 94 VAL A O 1
ATOM 717 N N . LEU A 1 95 ? -8.840 -1.545 10.503 1.00 94.06 95 LEU A N 1
ATOM 718 C CA . LEU A 1 95 ? -7.554 -0.873 10.662 1.00 94.06 95 LEU A CA 1
ATOM 719 C C . LEU A 1 95 ? -6.710 -0.986 9.385 1.00 94.06 95 LEU A C 1
ATOM 721 O O . LEU A 1 95 ? -6.150 -2.038 9.093 1.00 94.06 95 LEU A O 1
ATOM 725 N N . CYS A 1 96 ? -6.554 0.131 8.672 1.00 95.31 96 CYS A N 1
ATOM 726 C CA . CYS A 1 96 ? -5.691 0.263 7.488 1.00 95.31 96 CYS A CA 1
ATOM 727 C C . CYS A 1 96 ? -4.604 1.342 7.690 1.00 95.31 96 CYS A C 1
ATOM 729 O O . CYS A 1 96 ? -4.303 2.113 6.783 1.00 95.31 96 CYS A O 1
ATOM 731 N N . ALA A 1 97 ? -4.036 1.435 8.899 1.00 94.00 97 ALA A N 1
ATOM 732 C CA . ALA A 1 97 ? -3.192 2.556 9.348 1.00 94.00 97 ALA A CA 1
ATOM 733 C C . ALA A 1 97 ? -1.681 2.412 9.046 1.00 94.00 97 ALA A C 1
ATOM 735 O O . ALA A 1 97 ? -0.855 3.144 9.596 1.00 94.00 97 ALA A O 1
ATOM 736 N N . GLY A 1 98 ? -1.300 1.466 8.182 1.00 91.88 98 GLY A N 1
ATOM 737 C CA . GLY A 1 98 ? 0.102 1.171 7.869 1.00 91.88 98 GLY A CA 1
ATOM 738 C C . GLY A 1 98 ? 0.906 0.631 9.063 1.00 91.88 98 GLY A C 1
ATOM 739 O O . GLY A 1 98 ? 0.412 0.526 10.182 1.00 91.88 98 GLY A O 1
ATOM 740 N N . ALA A 1 99 ? 2.173 0.278 8.829 1.00 88.06 99 ALA A N 1
ATOM 741 C CA . ALA A 1 99 ? 2.995 -0.413 9.830 1.00 88.06 99 ALA A CA 1
ATOM 742 C C . ALA A 1 99 ? 3.296 0.417 11.093 1.00 88.06 99 ALA A C 1
ATOM 744 O O . ALA A 1 99 ? 3.511 -0.158 12.154 1.00 88.06 99 ALA A O 1
ATOM 745 N N . HIS A 1 100 ? 3.300 1.750 10.994 1.00 84.88 100 HIS A N 1
ATOM 746 C CA . HIS A 1 100 ? 3.548 2.636 12.137 1.00 84.88 100 HIS A CA 1
ATOM 747 C C . HIS A 1 100 ? 2.267 2.986 12.904 1.00 84.88 100 HIS A C 1
ATOM 749 O O . HIS A 1 100 ? 2.260 2.930 14.128 1.00 84.88 100 HIS A O 1
ATOM 755 N N . GLY A 1 101 ? 1.176 3.314 12.203 1.00 88.94 101 GLY A N 1
ATOM 756 C CA . GLY A 1 101 ? -0.059 3.773 12.845 1.00 88.94 101 GLY A CA 1
ATOM 757 C C . GLY A 1 101 ? -0.901 2.651 13.453 1.00 88.94 101 GLY A C 1
ATOM 758 O O . GLY A 1 101 ? -1.724 2.908 14.324 1.00 88.94 101 GLY A O 1
ATOM 759 N N . VAL A 1 102 ? -0.715 1.399 13.020 1.00 92.62 102 VAL A N 1
ATOM 760 C CA . VAL A 1 102 ? -1.585 0.296 13.455 1.00 92.62 102 VAL A CA 1
ATOM 761 C C . VAL A 1 102 ? -1.352 -0.131 14.910 1.00 92.62 102 VAL A C 1
ATOM 763 O O . VAL A 1 102 ? -2.300 -0.520 15.588 1.00 92.62 102 VAL A O 1
ATOM 766 N N . HIS A 1 103 ? -0.118 -0.029 15.412 1.00 91.31 103 HIS A N 1
ATOM 767 C CA . HIS A 1 103 ? 0.254 -0.469 16.763 1.00 91.31 103 HIS A CA 1
ATOM 768 C C . HIS A 1 103 ? -0.429 0.308 17.891 1.00 91.31 103 HIS A C 1
ATOM 770 O O . HIS A 1 103 ? -1.086 -0.339 18.710 1.00 91.31 103 HIS A O 1
ATOM 776 N N . PRO A 1 104 ? -0.334 1.654 17.968 1.00 91.12 104 PRO A N 1
ATOM 777 C CA . PRO A 1 104 ? -0.995 2.405 19.038 1.00 91.12 104 PRO A CA 1
ATOM 778 C C . PRO A 1 104 ? -2.519 2.208 19.027 1.00 91.12 104 PRO A C 1
ATOM 780 O O . PRO A 1 104 ? -3.128 2.047 20.085 1.00 91.12 104 PRO A O 1
ATOM 783 N N . LEU A 1 105 ? -3.127 2.106 17.839 1.00 94.69 105 LEU A N 1
ATOM 784 C CA . LEU A 1 105 ? -4.565 1.862 17.685 1.00 94.69 105 LEU A CA 1
ATOM 785 C C . LEU A 1 105 ? -4.985 0.463 18.152 1.00 94.69 105 LEU A C 1
ATOM 787 O O . LEU A 1 105 ? -6.000 0.316 18.825 1.00 94.69 105 LEU A O 1
ATOM 791 N N . ALA A 1 106 ? -4.211 -0.572 17.824 1.00 94.00 106 ALA A N 1
ATOM 792 C CA . ALA A 1 106 ? -4.484 -1.929 18.292 1.00 94.00 106 ALA A CA 1
ATOM 793 C C . ALA A 1 106 ? -4.286 -2.055 19.812 1.00 94.00 106 ALA A C 1
ATOM 795 O O . ALA A 1 106 ? -5.108 -2.658 20.508 1.00 94.00 106 ALA A O 1
ATOM 796 N N . LYS A 1 107 ? -3.242 -1.415 20.353 1.00 92.12 107 LYS A N 1
ATOM 797 C CA . LYS A 1 107 ? -2.952 -1.394 21.793 1.00 92.12 107 LYS A CA 1
ATOM 798 C C . LYS A 1 107 ? -4.084 -0.748 22.596 1.00 92.12 107 LYS A C 1
ATOM 800 O O . LYS A 1 107 ? -4.355 -1.206 23.704 1.00 92.12 107 LYS A O 1
ATOM 805 N N . SER A 1 108 ? -4.797 0.239 22.039 1.00 92.00 108 SER A N 1
ATOM 806 C CA . SER A 1 108 ? -5.933 0.887 22.718 1.00 92.00 108 SER A CA 1
ATOM 807 C C . SER A 1 108 ? -7.109 -0.057 23.004 1.00 92.00 108 SER A C 1
ATOM 809 O O . SER A 1 108 ? -8.003 0.304 23.764 1.00 92.00 108 SER A O 1
ATOM 811 N N . VAL A 1 109 ? -7.123 -1.247 22.397 1.00 92.75 109 VAL A N 1
ATOM 812 C CA . VAL A 1 109 ? -8.122 -2.305 22.623 1.00 92.75 109 VAL A CA 1
ATOM 813 C C . VAL A 1 109 ? -7.484 -3.613 23.097 1.00 92.75 109 VAL A C 1
ATOM 815 O O . VAL A 1 109 ? -8.098 -4.672 23.025 1.00 92.75 109 VAL A O 1
ATOM 818 N N . GLY A 1 110 ? -6.237 -3.554 23.574 1.00 91.44 110 GLY A N 1
ATOM 819 C CA . GLY A 1 110 ? -5.518 -4.713 24.106 1.00 91.44 110 GLY A CA 1
ATOM 820 C C . GLY A 1 110 ? -5.063 -5.725 23.051 1.00 91.44 110 GLY A C 1
ATOM 821 O O . GLY A 1 110 ? -4.732 -6.855 23.405 1.00 91.44 110 GLY A O 1
ATOM 822 N N . LEU A 1 111 ? -5.033 -5.349 21.768 1.00 92.38 111 LEU A N 1
ATOM 823 C CA . LEU A 1 111 ? -4.576 -6.222 20.690 1.00 92.38 111 LEU A CA 1
ATOM 824 C C . LEU A 1 111 ? -3.088 -6.018 20.401 1.00 92.38 111 LEU A C 1
ATOM 826 O O . LEU A 1 111 ? -2.601 -4.894 20.276 1.00 92.38 111 LEU A O 1
ATOM 830 N N . TYR A 1 112 ? -2.384 -7.134 20.228 1.00 91.25 112 TYR A N 1
ATOM 831 C CA . TYR A 1 112 ? -1.032 -7.165 19.687 1.00 91.25 112 TYR A CA 1
ATOM 832 C C . TYR A 1 112 ? -1.078 -7.570 18.214 1.00 91.25 112 TYR A C 1
ATOM 834 O O . TYR A 1 112 ? -1.673 -8.591 17.865 1.00 91.25 112 TYR A O 1
ATOM 842 N N . LEU A 1 113 ? -0.430 -6.785 17.354 1.00 91.12 113 LEU A N 1
ATOM 843 C CA . LEU A 1 113 ? -0.291 -7.089 15.934 1.00 91.12 113 LEU A CA 1
ATOM 844 C C . LEU A 1 113 ? 1.184 -7.367 15.617 1.00 91.12 113 LEU A C 1
ATOM 846 O O . LEU A 1 113 ? 2.017 -6.496 15.859 1.00 91.12 113 LEU A O 1
ATOM 850 N N . PRO A 1 114 ? 1.539 -8.533 15.047 1.00 90.56 114 PRO A N 1
ATOM 851 C CA . PRO A 1 114 ? 2.925 -8.883 14.730 1.00 90.56 114 PRO A CA 1
ATOM 852 C C . PRO A 1 114 ? 3.394 -8.204 13.429 1.00 90.56 114 PRO A C 1
ATOM 854 O O . PRO A 1 114 ? 3.776 -8.863 12.464 1.00 90.56 114 PRO A O 1
ATOM 857 N N . VAL A 1 115 ? 3.324 -6.872 13.376 1.00 89.44 115 VAL A N 1
ATOM 858 C CA . VAL A 1 115 ? 3.699 -6.059 12.209 1.00 89.44 115 VAL A CA 1
ATOM 859 C C . VAL A 1 115 ? 5.012 -5.340 12.492 1.00 89.44 115 VAL A C 1
ATOM 861 O O . VAL A 1 115 ? 5.091 -4.521 13.400 1.00 89.44 115 VAL A O 1
ATOM 864 N N . GLN A 1 116 ? 6.041 -5.600 11.691 1.00 88.38 116 GLN A N 1
ATOM 865 C CA . GLN A 1 116 ? 7.339 -4.946 11.823 1.00 88.38 116 GLN A CA 1
ATOM 866 C C . GLN A 1 116 ? 7.566 -3.982 10.650 1.00 88.38 116 GLN A C 1
ATOM 868 O O . GLN A 1 116 ? 7.583 -4.425 9.499 1.00 88.38 116 GLN A O 1
ATOM 873 N N . PRO A 1 117 ? 7.750 -2.676 10.900 1.00 90.06 117 PRO A N 1
ATOM 874 C CA . PRO A 1 117 ? 8.067 -1.729 9.846 1.00 90.06 117 PRO A CA 1
ATOM 875 C C . PRO A 1 117 ? 9.470 -1.978 9.271 1.00 90.06 117 PRO A C 1
ATOM 877 O O . PRO A 1 117 ? 10.445 -2.202 9.994 1.00 90.06 117 PRO A O 1
ATOM 880 N N . LEU A 1 118 ? 9.559 -1.887 7.945 1.00 90.81 118 LEU A N 1
ATOM 881 C CA . LEU A 1 118 ? 10.797 -1.918 7.176 1.00 90.81 118 LEU A CA 1
ATOM 882 C C . LEU A 1 118 ? 10.873 -0.647 6.335 1.00 90.81 118 LEU A C 1
ATOM 884 O O . LEU A 1 118 ? 9.905 -0.260 5.677 1.00 90.81 118 LEU A O 1
ATOM 888 N N . ARG A 1 119 ? 12.028 0.010 6.354 1.00 90.44 119 ARG A N 1
ATOM 889 C CA . ARG A 1 119 ? 12.285 1.189 5.534 1.00 90.44 119 ARG A CA 1
ATOM 890 C C . ARG A 1 119 ? 13.026 0.767 4.280 1.00 90.44 119 ARG A C 1
ATOM 892 O O . ARG A 1 119 ? 14.172 0.348 4.362 1.00 90.44 119 ARG A O 1
ATOM 899 N N . GLY A 1 120 ? 12.371 0.897 3.131 1.00 91.44 120 GLY A N 1
ATOM 900 C CA . GLY A 1 120 ? 12.991 0.725 1.820 1.00 91.44 120 GLY A CA 1
ATOM 901 C C . GLY A 1 120 ? 13.506 2.048 1.258 1.00 91.44 120 GLY A C 1
ATOM 902 O O . GLY A 1 120 ? 12.894 3.098 1.465 1.00 91.44 120 GLY A O 1
ATOM 903 N N . TYR A 1 121 ? 14.602 1.991 0.508 1.00 91.31 121 TYR A N 1
ATOM 904 C CA . TYR A 1 121 ? 15.166 3.143 -0.191 1.00 91.31 121 TYR A CA 1
ATOM 905 C C . TYR A 1 121 ? 14.983 3.001 -1.698 1.00 91.31 121 TYR A C 1
ATOM 907 O O . TYR A 1 121 ? 15.170 1.925 -2.267 1.00 91.31 121 TYR A O 1
ATOM 915 N N . SER A 1 122 ? 14.647 4.112 -2.354 1.00 93.56 122 SER A N 1
ATOM 916 C CA . SER A 1 122 ? 14.559 4.171 -3.810 1.00 93.56 122 SER A CA 1
ATOM 917 C C . SER A 1 122 ? 15.276 5.403 -4.350 1.00 93.56 122 SER A C 1
ATOM 919 O O . SER A 1 122 ? 15.236 6.476 -3.749 1.00 93.56 122 SER A O 1
ATOM 921 N N . LEU A 1 123 ? 15.923 5.245 -5.501 1.00 94.06 123 LEU A N 1
ATOM 922 C CA . LEU A 1 123 ? 16.561 6.321 -6.250 1.00 94.06 123 LEU A CA 1
ATOM 923 C C . LEU A 1 123 ? 15.772 6.525 -7.538 1.00 94.06 123 LEU A C 1
ATOM 925 O O . LEU A 1 123 ? 15.621 5.591 -8.318 1.00 94.06 123 LEU A O 1
ATOM 929 N N . THR A 1 124 ? 15.269 7.737 -7.772 1.00 93.44 124 THR A N 1
ATOM 930 C CA . THR A 1 124 ? 14.571 8.080 -9.019 1.00 93.44 124 THR A CA 1
ATOM 931 C C . THR A 1 124 ? 15.375 9.129 -9.769 1.00 93.44 124 THR A C 1
ATOM 933 O O . THR A 1 124 ? 15.647 10.192 -9.216 1.00 93.44 124 THR A O 1
ATOM 936 N N . VAL A 1 125 ? 15.750 8.845 -11.015 1.00 94.00 125 VAL A N 1
ATOM 937 C CA . VAL A 1 125 ? 16.574 9.738 -11.844 1.00 94.00 125 VAL A CA 1
ATOM 938 C C . VAL A 1 125 ? 15.939 9.972 -13.218 1.00 94.00 125 VAL A C 1
ATOM 940 O O . VAL A 1 125 ? 15.222 9.097 -13.709 1.00 94.00 125 VAL A O 1
ATOM 943 N N . PRO A 1 126 ? 16.179 11.134 -13.855 1.00 93.81 126 PRO A N 1
ATOM 944 C CA . PRO A 1 126 ? 15.712 11.392 -15.213 1.00 93.81 126 PRO A CA 1
ATOM 945 C C . PRO A 1 126 ? 16.320 10.424 -16.226 1.00 93.81 126 PRO A C 1
ATOM 947 O O . PRO A 1 126 ? 17.523 10.152 -16.200 1.00 93.81 126 PRO A O 1
ATOM 950 N N . LEU A 1 127 ? 15.496 9.946 -17.156 1.00 90.69 127 LEU A N 1
ATOM 951 C CA . LEU A 1 127 ? 15.966 9.198 -18.314 1.00 90.69 127 LEU A CA 1
ATOM 952 C C . LEU A 1 127 ? 16.584 10.158 -19.329 1.00 90.69 127 LEU A C 1
ATOM 954 O O . LEU A 1 127 ? 15.928 11.079 -19.806 1.00 90.69 127 LEU A O 1
ATOM 958 N N . LYS A 1 128 ? 17.851 9.918 -19.678 1.00 87.94 128 LYS A N 1
ATOM 959 C CA . LYS A 1 128 ? 18.540 10.658 -20.747 1.00 87.94 128 LYS A CA 1
ATOM 960 C C . LYS A 1 128 ? 18.180 10.138 -22.136 1.00 87.94 128 LYS A C 1
ATOM 962 O O . LYS A 1 128 ? 18.099 10.915 -23.076 1.00 87.94 128 LYS A O 1
ATOM 967 N N . ASP A 1 129 ? 17.984 8.828 -22.244 1.00 87.38 129 ASP A N 1
ATOM 968 C CA . ASP A 1 129 ? 17.675 8.138 -23.489 1.00 87.38 129 ASP A CA 1
ATOM 969 C C . ASP A 1 129 ? 16.602 7.078 -23.222 1.00 87.38 129 ASP A C 1
ATOM 971 O O . ASP A 1 129 ? 16.825 6.113 -22.489 1.00 87.38 129 ASP A O 1
ATOM 975 N N . ALA A 1 130 ? 15.422 7.281 -23.803 1.00 85.50 130 ALA A N 1
ATOM 976 C CA . ALA A 1 130 ? 14.287 6.384 -23.638 1.00 85.50 130 ALA A CA 1
ATOM 977 C C . ALA A 1 130 ? 14.491 5.026 -24.327 1.00 85.50 130 ALA A C 1
ATOM 979 O O . ALA A 1 130 ? 13.861 4.058 -23.909 1.00 85.50 130 ALA A O 1
ATOM 980 N N . ALA A 1 131 ? 15.357 4.938 -25.345 1.00 84.81 131 ALA A N 1
ATOM 981 C CA . ALA A 1 131 ? 15.660 3.683 -26.034 1.00 84.81 131 ALA A CA 1
ATOM 982 C C . ALA A 1 131 ? 16.523 2.740 -25.181 1.00 84.81 131 ALA A C 1
ATOM 984 O O . ALA A 1 131 ? 16.553 1.538 -25.427 1.00 84.81 131 ALA A O 1
ATOM 985 N N . ARG A 1 132 ? 17.203 3.282 -24.161 1.00 82.75 132 ARG A N 1
ATOM 986 C CA . ARG A 1 132 ? 18.040 2.533 -23.209 1.00 82.75 132 ARG A CA 1
ATOM 987 C C . ARG A 1 132 ? 17.359 2.289 -21.863 1.00 82.75 132 ARG A C 1
ATOM 989 O O . ARG A 1 132 ? 17.990 1.775 -20.942 1.00 82.75 132 ARG A O 1
ATOM 996 N N . ALA A 1 133 ? 16.101 2.693 -21.723 1.00 86.00 133 ALA A N 1
ATOM 997 C CA . ALA A 1 133 ? 15.320 2.465 -20.519 1.00 86.00 133 ALA A CA 1
ATOM 998 C C . ALA A 1 133 ? 14.579 1.125 -20.618 1.00 86.00 133 ALA A C 1
ATOM 1000 O O . ALA A 1 133 ? 14.026 0.849 -21.686 1.00 86.00 133 ALA A O 1
ATOM 1001 N N . PRO A 1 134 ? 14.491 0.347 -19.524 1.00 88.50 134 PRO A N 1
ATOM 1002 C CA . PRO A 1 134 ? 13.630 -0.825 -19.488 1.00 88.50 134 PRO A CA 1
ATOM 1003 C C . PRO A 1 134 ? 12.196 -0.463 -19.879 1.00 88.50 134 PRO A C 1
ATOM 1005 O O . PR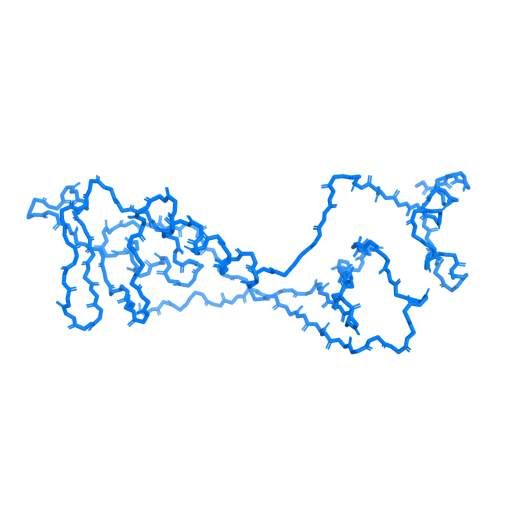O A 1 134 ? 11.668 0.580 -19.469 1.00 88.50 134 PRO A O 1
ATOM 1008 N N . GLN A 1 135 ? 11.578 -1.309 -20.690 1.00 88.25 135 GLN A N 1
ATOM 1009 C CA . GLN A 1 135 ? 10.159 -1.218 -21.023 1.00 88.25 135 GLN A CA 1
ATOM 1010 C C . GLN A 1 135 ? 9.304 -1.952 -19.985 1.00 88.25 135 GLN A C 1
ATOM 1012 O O . GLN A 1 135 ? 8.178 -1.540 -19.709 1.00 88.25 135 GLN A O 1
ATOM 1017 N N . GLN A 1 136 ? 9.862 -3.003 -19.391 1.00 88.75 136 GLN A N 1
ATOM 1018 C CA . GLN A 1 136 ? 9.301 -3.795 -18.309 1.00 88.75 136 GLN A CA 1
ATOM 1019 C C . GLN A 1 136 ? 9.935 -3.416 -16.965 1.00 88.75 136 G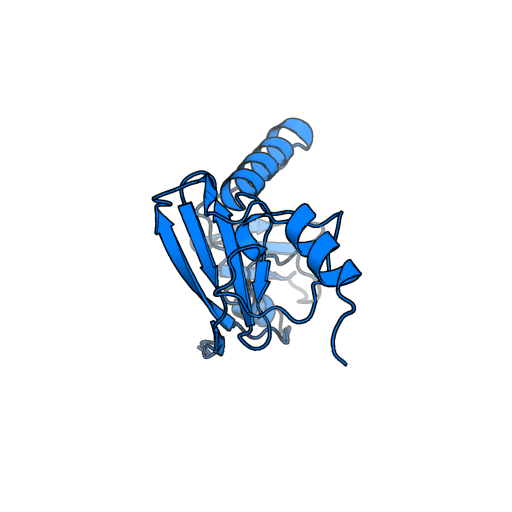LN A C 1
ATOM 1021 O O . GLN A 1 136 ? 10.984 -2.768 -16.899 1.00 88.75 136 GLN A O 1
ATOM 1026 N N . VAL A 1 137 ? 9.302 -3.842 -15.870 1.00 91.00 137 VAL A N 1
ATOM 1027 C CA . VAL A 1 137 ? 9.976 -3.862 -14.566 1.00 91.00 137 VAL A CA 1
ATOM 1028 C C . VAL A 1 137 ? 11.006 -4.980 -14.589 1.00 91.00 137 VAL A C 1
ATOM 1030 O O . VAL A 1 137 ? 10.702 -6.102 -14.989 1.00 91.00 137 VAL A O 1
ATOM 1033 N N . LEU A 1 138 ? 12.221 -4.672 -14.155 1.00 91.88 138 LEU A N 1
ATOM 1034 C CA . LEU A 1 138 ? 13.296 -5.644 -14.039 1.00 91.88 138 LEU A CA 1
ATOM 1035 C C . LEU A 1 138 ? 13.583 -5.941 -12.579 1.00 91.88 138 LEU A C 1
ATOM 1037 O O . LEU A 1 138 ? 13.795 -5.017 -11.797 1.00 91.88 138 LEU A O 1
ATOM 1041 N N . THR A 1 139 ? 13.679 -7.226 -12.255 1.00 92.31 139 THR A N 1
ATOM 1042 C CA . THR A 1 139 ? 14.291 -7.717 -11.020 1.00 92.31 139 THR A CA 1
ATOM 1043 C C . THR A 1 139 ? 15.642 -8.317 -11.381 1.00 92.31 139 THR A C 1
ATOM 1045 O O . THR A 1 139 ? 15.726 -9.260 -12.166 1.00 92.31 139 THR A O 1
ATOM 1048 N N . VAL A 1 140 ? 16.711 -7.741 -10.845 1.00 90.88 140 VAL A N 1
ATOM 1049 C CA . VAL A 1 140 ? 18.090 -8.103 -11.163 1.00 90.88 140 VAL A CA 1
ATOM 1050 C C . VAL A 1 140 ? 18.678 -8.879 -9.992 1.00 90.88 140 VAL A C 1
ATOM 1052 O O . VAL A 1 140 ? 19.089 -8.313 -8.978 1.00 90.88 140 VAL A O 1
ATOM 1055 N N . GLU A 1 141 ? 18.739 -10.192 -10.162 1.00 90.31 141 GLU A N 1
ATOM 1056 C CA . GLU A 1 141 ? 19.388 -11.120 -9.237 1.00 90.31 141 GLU A CA 1
ATOM 1057 C C . GLU A 1 141 ? 20.858 -11.363 -9.640 1.00 90.31 141 GLU A C 1
ATOM 1059 O O . GLU A 1 141 ? 21.184 -11.314 -10.831 1.00 90.31 141 GLU A O 1
ATOM 1064 N N . PRO A 1 142 ? 21.780 -11.607 -8.684 1.00 88.44 142 PRO A N 1
ATOM 1065 C CA . PRO A 1 142 ? 21.571 -11.762 -7.236 1.00 88.44 142 PRO A CA 1
ATOM 1066 C C . PRO A 1 142 ? 21.582 -10.432 -6.457 1.00 88.44 142 PRO A C 1
ATOM 1068 O O . PRO A 1 142 ? 21.773 -10.412 -5.245 1.00 88.44 142 PRO A O 1
ATOM 1071 N N . PHE A 1 143 ? 21.488 -9.293 -7.147 1.00 88.38 143 PHE A N 1
ATOM 1072 C CA . PHE A 1 143 ? 21.661 -7.974 -6.533 1.00 88.38 143 PHE A CA 1
ATOM 1073 C C . PHE A 1 143 ? 20.412 -7.465 -5.802 1.00 88.38 143 PHE A C 1
ATOM 1075 O O . PHE A 1 143 ? 20.466 -6.376 -5.233 1.00 88.38 143 PHE A O 1
ATOM 1082 N N . HIS A 1 144 ? 19.303 -8.212 -5.843 1.00 89.94 144 HIS A N 1
ATOM 1083 C CA . HIS A 1 144 ? 17.998 -7.822 -5.299 1.00 89.94 144 HIS A CA 1
ATOM 1084 C C . HIS A 1 144 ? 17.567 -6.407 -5.724 1.00 89.94 144 HIS A C 1
ATOM 1086 O O . HIS A 1 144 ? 16.973 -5.655 -4.953 1.00 89.94 144 HIS A O 1
ATOM 1092 N N . LEU A 1 145 ? 17.903 -6.025 -6.961 1.00 92.38 145 LEU A N 1
ATOM 1093 C CA . LEU A 1 145 ? 17.664 -4.691 -7.502 1.00 92.38 145 LEU A CA 1
ATOM 1094 C C . LEU A 1 145 ? 16.438 -4.701 -8.415 1.00 92.38 145 LEU A C 1
ATOM 1096 O O . LEU A 1 145 ? 16.395 -5.414 -9.409 1.00 92.38 145 LEU A O 1
ATOM 1100 N N . TYR A 1 146 ? 15.484 -3.837 -8.119 1.00 93.44 146 TYR A N 1
ATOM 1101 C CA . TYR A 1 146 ? 14.283 -3.586 -8.896 1.00 93.44 146 TYR A CA 1
ATOM 1102 C C . TYR A 1 146 ? 14.443 -2.291 -9.684 1.00 93.44 146 TYR A C 1
ATOM 1104 O O . TYR A 1 146 ? 14.766 -1.242 -9.115 1.00 93.44 146 TYR A O 1
ATOM 1112 N N . VAL A 1 147 ? 14.198 -2.351 -10.990 1.00 92.38 147 VAL A N 1
ATOM 1113 C CA . VAL A 1 147 ? 14.287 -1.211 -11.903 1.00 92.38 147 VAL A CA 1
ATOM 1114 C C . VAL A 1 147 ? 12.958 -1.042 -12.617 1.00 92.38 147 VAL A C 1
ATOM 1116 O O . VAL A 1 147 ? 12.496 -1.954 -13.293 1.00 92.38 147 VAL A O 1
ATOM 1119 N N . ALA A 1 148 ? 12.348 0.132 -12.489 1.00 91.25 148 ALA A N 1
ATOM 1120 C CA . ALA A 1 148 ? 11.082 0.445 -13.140 1.00 91.25 148 ALA A CA 1
ATOM 1121 C C . ALA A 1 148 ? 11.160 1.796 -13.847 1.00 91.25 148 ALA A C 1
ATOM 1123 O O . ALA A 1 148 ? 11.611 2.795 -13.277 1.00 91.25 148 ALA A O 1
ATOM 1124 N N . ARG A 1 149 ? 10.681 1.847 -15.089 1.00 90.19 149 ARG A N 1
ATOM 1125 C CA . ARG A 1 149 ? 10.485 3.102 -15.811 1.00 90.19 149 ARG A CA 1
ATOM 1126 C C . ARG A 1 149 ? 9.196 3.774 -15.340 1.00 90.19 149 ARG A C 1
ATOM 1128 O O . ARG A 1 149 ? 8.151 3.153 -15.269 1.00 90.19 149 ARG A O 1
ATOM 1135 N N . LEU A 1 150 ? 9.260 5.067 -15.048 1.00 88.00 150 LEU A N 1
ATOM 1136 C CA . LEU A 1 150 ? 8.126 5.894 -14.636 1.00 88.00 150 LEU A CA 1
ATOM 1137 C C . LEU A 1 150 ? 8.018 7.080 -15.600 1.00 88.00 150 LEU A C 1
ATOM 1139 O O . LEU A 1 150 ? 8.506 8.177 -15.323 1.00 88.00 150 LEU A O 1
ATOM 1143 N N . GLY A 1 151 ? 7.447 6.840 -16.782 1.00 86.69 151 GLY A N 1
ATOM 1144 C CA . GLY A 1 151 ? 7.378 7.842 -17.849 1.00 86.69 151 GLY A CA 1
ATOM 1145 C C . GLY A 1 151 ? 8.770 8.246 -18.356 1.00 86.69 151 GLY A C 1
ATOM 1146 O O . GLY A 1 151 ? 9.435 7.463 -19.039 1.00 86.69 151 GLY A O 1
ATOM 1147 N N . SER A 1 152 ? 9.197 9.473 -18.037 1.00 90.00 152 SER A N 1
ATOM 1148 C CA . SER A 1 152 ? 10.518 10.042 -18.364 1.00 90.00 152 SER A CA 1
ATOM 1149 C C . SER A 1 152 ? 11.564 9.872 -17.252 1.00 90.00 152 SER A C 1
ATOM 1151 O O . SER A 1 152 ? 12.666 10.408 -17.350 1.00 90.00 152 SER A O 1
ATOM 1153 N N . MET A 1 153 ? 11.240 9.127 -16.197 1.00 91.38 153 MET A N 1
ATOM 1154 C CA . MET A 1 153 ? 12.141 8.817 -15.089 1.00 91.38 153 MET A CA 1
ATOM 1155 C C . MET A 1 153 ? 12.390 7.309 -15.018 1.00 91.38 153 MET A C 1
ATOM 1157 O O . MET A 1 153 ? 11.598 6.510 -15.514 1.00 91.38 153 MET A O 1
ATOM 1161 N N . VAL A 1 154 ? 13.466 6.908 -14.352 1.00 91.50 154 VAL A N 1
ATOM 1162 C CA . VAL A 1 154 ? 13.713 5.520 -13.954 1.00 91.50 154 VAL A CA 1
ATOM 1163 C C . VAL A 1 154 ? 13.927 5.463 -12.452 1.00 91.50 154 VAL A C 1
ATOM 1165 O O . VAL A 1 154 ? 14.586 6.330 -11.871 1.00 91.50 154 VAL A O 1
ATOM 1168 N N . ARG A 1 155 ? 13.330 4.461 -11.815 1.00 92.75 155 ARG A N 1
ATOM 1169 C CA . ARG A 1 155 ? 13.446 4.195 -10.389 1.00 92.75 155 ARG A CA 1
ATOM 1170 C C . ARG A 1 155 ? 14.211 2.904 -10.164 1.00 92.75 155 ARG A C 1
ATOM 1172 O O . ARG A 1 155 ? 13.887 1.886 -10.758 1.00 92.75 155 ARG A O 1
ATOM 1179 N N . PHE A 1 156 ? 15.161 2.972 -9.247 1.00 93.75 156 PHE A N 1
ATOM 1180 C CA . PHE A 1 156 ? 15.914 1.850 -8.711 1.00 93.75 156 PHE A CA 1
ATOM 1181 C C . PHE A 1 156 ? 15.500 1.635 -7.257 1.00 93.75 156 PHE A C 1
ATOM 1183 O O . PHE A 1 156 ? 15.302 2.602 -6.519 1.00 93.75 156 PHE A O 1
ATOM 1190 N N . THR A 1 157 ? 15.330 0.390 -6.832 1.00 93.69 157 THR A N 1
ATOM 1191 C CA . THR A 1 157 ? 14.991 -0.002 -5.452 1.00 93.69 157 THR A CA 1
ATOM 1192 C C . THR A 1 157 ? 15.681 -1.322 -5.153 1.00 93.69 157 THR A C 1
ATOM 1194 O O . THR A 1 157 ? 15.822 -2.122 -6.058 1.00 93.69 157 THR A O 1
ATOM 1197 N N . GLY A 1 158 ? 16.116 -1.590 -3.927 1.00 87.88 158 GLY A N 1
ATOM 1198 C CA . GLY A 1 158 ? 16.704 -2.910 -3.645 1.00 87.88 158 GLY A CA 1
ATOM 1199 C C . GLY A 1 158 ? 17.170 -3.143 -2.220 1.00 87.88 158 GLY A C 1
ATOM 1200 O O . GLY A 1 158 ? 17.335 -4.282 -1.802 1.00 87.88 158 GLY A O 1
ATOM 1201 N N . PHE A 1 159 ? 17.317 -2.075 -1.437 1.00 84.12 159 PHE A N 1
ATOM 1202 C CA . PHE A 1 159 ? 17.720 -2.176 -0.042 1.00 84.12 159 PHE A CA 1
ATOM 1203 C C . PHE A 1 159 ? 16.600 -1.719 0.875 1.00 84.12 159 PHE A C 1
ATOM 1205 O O . PHE A 1 159 ? 15.932 -0.709 0.621 1.00 84.12 159 PHE A O 1
ATOM 1212 N N . GLY A 1 160 ? 16.440 -2.455 1.967 1.00 88.56 160 GLY A N 1
ATOM 1213 C CA . GLY A 1 160 ? 15.625 -2.041 3.085 1.00 88.56 160 GLY A CA 1
ATOM 1214 C C . GLY A 1 160 ? 16.271 -2.419 4.404 1.00 88.56 160 GLY A C 1
ATOM 1215 O O . GLY A 1 160 ? 17.045 -3.370 4.484 1.00 88.56 160 GLY A O 1
ATOM 1216 N N . GLU A 1 161 ? 15.959 -1.648 5.432 1.00 90.44 161 GLU A N 1
ATOM 1217 C CA . GLU A 1 161 ? 16.433 -1.876 6.788 1.00 90.44 161 GLU A CA 1
ATOM 1218 C C . GLU A 1 161 ? 15.259 -1.997 7.751 1.00 90.44 161 GLU A C 1
ATOM 1220 O O . GLU A 1 161 ? 14.201 -1.380 7.583 1.00 90.44 161 GLU A O 1
ATOM 1225 N N . MET A 1 162 ? 15.464 -2.796 8.789 1.00 87.69 162 MET A N 1
ATOM 1226 C CA . MET A 1 162 ? 14.547 -2.855 9.913 1.00 87.69 162 MET A CA 1
ATOM 1227 C C . MET A 1 162 ? 14.608 -1.524 10.644 1.00 87.69 162 MET A C 1
ATOM 1229 O O . MET A 1 162 ? 15.682 -1.081 11.047 1.00 87.69 162 MET A O 1
ATOM 1233 N N . VAL A 1 163 ? 13.455 -0.894 10.835 1.00 85.94 163 VAL A N 1
ATOM 1234 C CA . VAL A 1 163 ? 13.369 0.293 11.681 1.00 85.94 163 VAL A CA 1
ATOM 1235 C C . VAL A 1 163 ? 12.861 -0.112 13.060 1.00 85.94 163 VAL A C 1
ATOM 1237 O O . VAL A 1 163 ? 11.996 -0.988 13.153 1.00 85.94 163 VAL A O 1
ATOM 1240 N N . PRO A 1 164 ? 13.377 0.492 14.144 1.00 79.56 164 PRO A N 1
ATOM 1241 C CA . PRO A 1 164 ? 12.817 0.272 15.466 1.00 79.56 164 PRO A CA 1
ATOM 1242 C C . PRO A 1 164 ? 11.319 0.574 15.449 1.00 79.56 164 PRO A C 1
ATOM 1244 O O . PRO A 1 164 ? 10.889 1.615 14.943 1.00 79.56 164 PRO A O 1
ATOM 1247 N N . VAL A 1 165 ? 10.524 -0.336 16.007 1.00 70.00 165 VAL A N 1
ATOM 1248 C CA . VAL A 1 165 ? 9.161 0.007 16.406 1.00 70.00 165 VAL A CA 1
ATOM 1249 C C . VAL A 1 165 ? 9.326 1.029 17.518 1.00 70.00 165 VAL A C 1
ATOM 1251 O O . VAL A 1 165 ? 9.943 0.721 18.535 1.00 70.00 165 VAL A O 1
ATOM 1254 N N . GLN A 1 166 ? 8.862 2.259 17.297 1.00 63.34 166 GLN A N 1
ATOM 1255 C CA . GLN A 1 166 ? 8.809 3.248 18.365 1.00 63.34 166 GLN A CA 1
ATOM 1256 C C . GLN A 1 166 ? 7.837 2.713 19.416 1.00 63.34 166 GLN A C 1
ATOM 1258 O O . GLN A 1 166 ? 6.626 2.702 19.219 1.00 63.34 166 GLN A O 1
ATOM 1263 N N . SER A 1 167 ? 8.398 2.146 20.478 1.00 54.50 167 SER A N 1
ATOM 1264 C CA . SER A 1 167 ? 7.686 1.863 21.708 1.00 54.50 167 SER A CA 1
ATOM 1265 C C . SER A 1 167 ? 7.705 3.146 22.523 1.00 54.50 167 SER A C 1
ATOM 1267 O O . SER A 1 167 ? 8.766 3.514 23.031 1.00 54.50 167 SER A O 1
ATOM 1269 N N . ASP A 1 168 ? 6.564 3.822 22.598 1.00 51.09 168 ASP A N 1
ATOM 1270 C CA . ASP A 1 168 ? 6.300 4.746 23.701 1.00 51.09 168 ASP A CA 1
ATOM 1271 C C . ASP A 1 168 ? 6.249 3.973 25.029 1.00 51.09 168 ASP A C 1
ATOM 1273 O O . ASP A 1 168 ? 5.612 2.881 25.063 1.00 51.09 168 ASP A O 1
#

Sequence (168 aa):
QKASDDQVQLAEDKEPVLRDRQLHIRGAEWASVDGHGDCRAFATCLRAALVDRYNVTTLTGSPVERLLMDPEGKQVQGVVLENGRIESSAAAVVLCAGAHGVHPLAKSVGLYLPVQPLRGYSLTVPLKDAARAPQQVLTVEPFHLYVARLGSMVRFTGFGEMVPVQSD

pLDDT: mean 89.47, std 8.42, range [48.91, 98.0]

Foldseek 3Di:
DQDDPVQQVVVCVQWVLSVPPVRDDRGDDDDPPDDDDDPVVVVVVVVVCCVVPVVDDDDPPFAFQEFDADPVLPDTFFTATPVRDTDGRDPDDDDPPPLQNRQSHCVRSPDDDPRFDKDWDKDKAFAPDPSNATPDWDQDPPQQWTWDDDPRIIMITGDIDGDDRPDD

InterPro domains:
  IPR006076 FAD dependent oxidoreductase [PF01266] (12-149)
  IPR036188 FAD/NAD(P)-binding domain superfamily [G3DSA:3.50.50.60] (1-128)
  IPR036188 FAD/NAD(P)-binding domain superfamily [SSF51905] (19-148)